Protein AF-A0A7L5ZIZ6-F1 (afdb_monomer_lite)

Sequence (130 aa):
MVHSLPLDPPPRLGERLSLRVLDEAGRATDLVGFVVALDPLTLETRDGSVRPAARVSAARRVGVALGRDPQRTPRDLLDDLADRAGLTGGLVRVDRLSDLLAGLVAPPSVPSERGTWTDGTVRARVEGNG

Foldseek 3Di:
DDPPAPDVPQDDAQFWKWFWAADPVRDTDIFTAGFHDVVQTWGQGPVRDIGGRPHTPHMDGDPDPQDDQQVPDPPVVVVVVCVVVVVDDDDPDDHRPCVVCVPPDDDPDQDQPFDWDDDPPDIDTGHHVD

Radius of gyration: 18.33 Å; chains: 1; bounding box: 42×36×41 Å

Structure (mmCIF, N/CA/C/O backbone):
data_AF-A0A7L5ZIZ6-F1
#
_entry.id   AF-A0A7L5ZIZ6-F1
#
loop_
_atom_site.group_PDB
_atom_site.id
_atom_site.type_symbol
_atom_site.label_atom_id
_atom_site.label_alt_id
_atom_site.label_comp_id
_atom_site.label_asym_id
_atom_site.label_entity_id
_atom_site.label_seq_id
_atom_site.pdbx_PDB_ins_code
_atom_site.Cartn_x
_atom_site.Cartn_y
_atom_site.Cartn_z
_atom_site.occupancy
_atom_site.B_iso_or_equiv
_atom_site.auth_seq_id
_atom_site.auth_comp_id
_atom_site.auth_asym_id
_atom_site.auth_atom_id
_atom_site.pdbx_PDB_model_num
ATOM 1 N N . MET A 1 1 ? 16.198 -12.130 -20.661 1.00 35.00 1 MET A N 1
ATOM 2 C CA . MET A 1 1 ? 17.190 -12.472 -19.619 1.00 35.00 1 MET A CA 1
ATOM 3 C C . MET A 1 1 ? 16.610 -11.996 -18.299 1.00 35.00 1 MET A C 1
ATOM 5 O O . MET A 1 1 ? 16.392 -10.800 -18.155 1.00 35.00 1 MET A O 1
ATOM 9 N N . VAL A 1 2 ? 16.217 -12.912 -17.414 1.00 39.34 2 VAL A N 1
ATOM 10 C CA . VAL A 1 2 ? 15.565 -12.558 -16.144 1.00 39.34 2 VAL A CA 1
ATOM 11 C C . VAL A 1 2 ? 16.661 -12.081 -15.197 1.00 39.34 2 VAL A C 1
ATOM 13 O O . VAL A 1 2 ? 17.524 -12.867 -14.816 1.00 39.34 2 VAL A O 1
ATOM 16 N N . HIS A 1 3 ? 16.689 -10.791 -14.868 1.00 51.22 3 HIS A N 1
ATOM 17 C CA . HIS A 1 3 ? 17.540 -10.320 -13.781 1.00 51.22 3 HIS A CA 1
ATOM 18 C C . HIS A 1 3 ? 16.945 -10.874 -12.486 1.00 51.22 3 HIS A C 1
ATOM 20 O O . HIS A 1 3 ? 15.886 -10.424 -12.052 1.00 51.22 3 HIS A O 1
ATOM 26 N N . SER A 1 4 ? 17.579 -11.899 -11.914 1.00 61.75 4 SER A N 1
ATOM 27 C CA . SER A 1 4 ? 17.190 -12.439 -10.615 1.00 61.75 4 SER A CA 1
ATOM 28 C C . SER A 1 4 ? 17.249 -11.315 -9.585 1.00 61.75 4 SER A C 1
ATOM 30 O O . SER A 1 4 ? 18.306 -10.712 -9.380 1.00 61.75 4 SER A O 1
ATOM 32 N N . LEU A 1 5 ? 16.111 -11.010 -8.966 1.00 73.31 5 LEU A N 1
ATOM 33 C CA . LEU A 1 5 ? 16.036 -10.008 -7.915 1.00 73.31 5 LEU A CA 1
ATOM 34 C C . LEU A 1 5 ? 16.920 -10.452 -6.735 1.00 73.31 5 LEU A C 1
ATOM 36 O O . LEU A 1 5 ? 16.826 -11.616 -6.345 1.00 73.31 5 LEU A O 1
ATOM 40 N N . PRO A 1 6 ? 17.737 -9.573 -6.127 1.00 79.75 6 PRO A N 1
ATOM 41 C CA . PRO A 1 6 ? 18.599 -9.943 -5.003 1.00 79.75 6 PRO A CA 1
ATOM 42 C C . PRO A 1 6 ? 17.808 -10.042 -3.682 1.00 79.75 6 PRO A C 1
ATOM 44 O O . PRO A 1 6 ? 18.153 -9.405 -2.691 1.00 79.75 6 PRO A O 1
ATOM 47 N N . LEU A 1 7 ? 16.708 -10.800 -3.672 1.00 81.69 7 LEU A N 1
ATOM 48 C CA . LEU A 1 7 ? 15.922 -11.127 -2.483 1.00 81.69 7 LEU A CA 1
ATOM 49 C C . LEU A 1 7 ? 15.802 -12.647 -2.363 1.00 81.69 7 LEU A C 1
ATOM 51 O O . LEU A 1 7 ? 15.307 -13.301 -3.277 1.00 81.69 7 LEU A O 1
ATOM 55 N N . ASP A 1 8 ? 16.195 -13.172 -1.206 1.00 84.06 8 ASP A N 1
ATOM 56 C CA . ASP A 1 8 ? 15.945 -14.552 -0.794 1.00 84.06 8 ASP A CA 1
ATOM 57 C C . ASP A 1 8 ? 15.166 -14.527 0.539 1.00 84.06 8 ASP A C 1
ATOM 59 O O . ASP A 1 8 ? 15.631 -13.891 1.493 1.00 84.06 8 ASP A O 1
ATOM 63 N N . PRO A 1 9 ? 13.935 -15.075 0.613 1.00 85.38 9 PRO A N 1
ATOM 64 C CA . PRO A 1 9 ? 13.170 -15.695 -0.481 1.00 85.38 9 PRO A CA 1
ATOM 65 C C . PRO A 1 9 ? 12.770 -14.687 -1.580 1.00 85.38 9 PRO A C 1
ATOM 67 O O . PRO A 1 9 ? 12.882 -13.478 -1.345 1.00 85.38 9 PRO A O 1
ATOM 70 N N . PRO A 1 10 ? 12.261 -15.128 -2.749 1.00 86.12 10 PRO A N 1
ATOM 71 C CA . PRO A 1 10 ? 11.680 -14.240 -3.761 1.00 86.12 10 PRO A CA 1
ATOM 72 C C . PRO A 1 10 ? 10.529 -13.378 -3.203 1.00 86.12 10 PRO A C 1
ATOM 74 O O . PRO A 1 10 ? 9.887 -13.774 -2.224 1.00 86.12 10 PRO A O 1
ATOM 77 N N . PRO A 1 11 ? 10.252 -12.199 -3.788 1.00 87.62 11 PRO A N 1
ATOM 78 C CA . PRO A 1 11 ? 9.151 -11.341 -3.351 1.00 87.62 11 PRO A CA 1
ATOM 79 C C . PRO A 1 11 ? 7.781 -11.967 -3.640 1.00 87.62 11 PRO A C 1
ATOM 81 O O . PRO A 1 11 ? 7.625 -12.757 -4.571 1.00 87.62 11 PRO A O 1
ATOM 84 N N . ARG A 1 12 ? 6.770 -11.566 -2.866 1.00 85.06 12 ARG A N 1
ATOM 85 C CA . ARG A 1 12 ? 5.363 -11.962 -3.041 1.00 85.06 12 ARG A CA 1
ATOM 86 C C . ARG A 1 12 ? 4.500 -10.753 -3.396 1.00 85.06 12 ARG A C 1
ATOM 88 O O . ARG A 1 12 ? 4.853 -9.621 -3.068 1.00 85.06 12 ARG A O 1
ATOM 95 N N . LEU A 1 13 ? 3.354 -11.000 -4.034 1.00 82.44 13 LEU A N 1
ATOM 96 C CA . LEU A 1 13 ? 2.329 -9.970 -4.240 1.00 82.44 13 LEU A CA 1
ATOM 97 C C . LEU A 1 13 ? 1.944 -9.331 -2.897 1.00 82.44 13 LEU A C 1
ATOM 99 O O . LEU A 1 13 ? 1.832 -10.018 -1.882 1.00 82.44 13 LEU A O 1
ATOM 103 N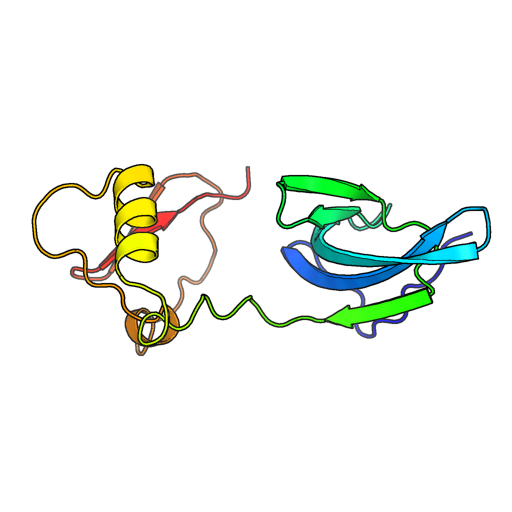 N . GLY A 1 14 ? 1.782 -8.010 -2.895 1.00 78.94 14 GLY A N 1
ATOM 104 C CA . GLY A 1 14 ? 1.488 -7.217 -1.704 1.00 78.94 14 GLY A CA 1
ATOM 105 C C . GLY A 1 14 ? 2.687 -6.943 -0.788 1.00 78.94 14 GLY A C 1
ATOM 106 O O . GLY A 1 14 ? 2.551 -6.155 0.148 1.00 78.94 14 GLY A O 1
ATOM 107 N N . GLU A 1 15 ? 3.875 -7.522 -1.026 1.00 83.19 15 GLU A N 1
ATOM 108 C CA . GLU A 1 15 ? 5.068 -7.152 -0.252 1.00 83.19 15 GLU A CA 1
ATOM 109 C C . GLU A 1 15 ? 5.476 -5.706 -0.538 1.00 83.19 15 GLU A C 1
ATOM 111 O O . GLU A 1 15 ? 5.434 -5.235 -1.674 1.00 83.19 15 GLU A O 1
ATOM 116 N N . ARG A 1 16 ? 5.929 -4.997 0.499 1.00 88.69 16 ARG A N 1
ATOM 117 C CA . ARG A 1 16 ? 6.481 -3.653 0.349 1.00 88.69 16 ARG A CA 1
ATOM 118 C C . ARG A 1 16 ? 7.991 -3.722 0.173 1.00 88.69 16 ARG A C 1
ATOM 120 O O . ARG A 1 16 ? 8.714 -4.196 1.051 1.00 88.69 16 ARG A O 1
ATOM 127 N N . LEU A 1 17 ? 8.478 -3.199 -0.943 1.00 90.31 17 LEU A N 1
ATOM 128 C CA . LEU A 1 17 ? 9.893 -3.225 -1.295 1.00 90.31 17 LEU A CA 1
ATOM 129 C C . LEU A 1 17 ? 10.443 -1.813 -1.474 1.00 90.31 17 LEU A C 1
ATOM 131 O O . LEU A 1 17 ? 9.730 -0.879 -1.840 1.00 90.31 17 LEU A O 1
ATOM 135 N N . SER A 1 18 ? 11.741 -1.679 -1.226 1.00 92.56 18 SER A N 1
ATOM 136 C CA . SER A 1 18 ? 12.554 -0.567 -1.700 1.00 92.56 18 SER A CA 1
ATOM 137 C C . SER A 1 18 ? 13.577 -1.145 -2.664 1.00 92.56 18 SER A C 1
ATOM 139 O O . SER A 1 18 ? 14.341 -2.043 -2.307 1.00 92.56 18 SER A O 1
ATOM 141 N N . LEU A 1 19 ? 13.534 -0.665 -3.899 1.00 92.75 19 LEU A N 1
ATOM 142 C CA . LEU A 1 19 ? 14.351 -1.124 -5.008 1.00 92.75 19 LEU A CA 1
ATOM 143 C C . LEU A 1 19 ? 15.223 0.024 -5.488 1.00 92.75 19 LEU A C 1
ATOM 145 O O . LEU A 1 19 ? 14.740 1.145 -5.626 1.00 92.75 19 LEU A O 1
ATOM 149 N N . ARG A 1 20 ? 16.475 -0.275 -5.811 1.00 92.56 20 ARG A N 1
ATOM 150 C CA . ARG A 1 20 ? 17.301 0.594 -6.639 1.00 92.56 20 ARG A CA 1
ATOM 151 C C . ARG A 1 20 ? 17.229 0.086 -8.069 1.00 92.56 20 ARG A C 1
ATOM 153 O O . ARG A 1 20 ? 17.660 -1.033 -8.342 1.00 92.56 20 ARG A O 1
ATOM 160 N N . VAL A 1 21 ? 16.668 0.893 -8.960 1.00 90.88 21 VAL A N 1
ATOM 161 C CA . VAL A 1 21 ? 16.542 0.597 -10.392 1.00 90.88 21 VAL A CA 1
ATOM 162 C C . VAL A 1 21 ? 17.521 1.443 -11.188 1.00 90.88 21 VAL A C 1
ATOM 164 O O . VAL A 1 21 ? 17.818 2.575 -10.806 1.00 90.88 21 VAL A O 1
ATOM 167 N N . LEU A 1 22 ? 18.038 0.887 -12.278 1.00 89.00 22 LEU A N 1
ATOM 168 C CA . LEU A 1 22 ? 18.917 1.590 -13.207 1.00 89.00 22 LEU A CA 1
ATOM 169 C 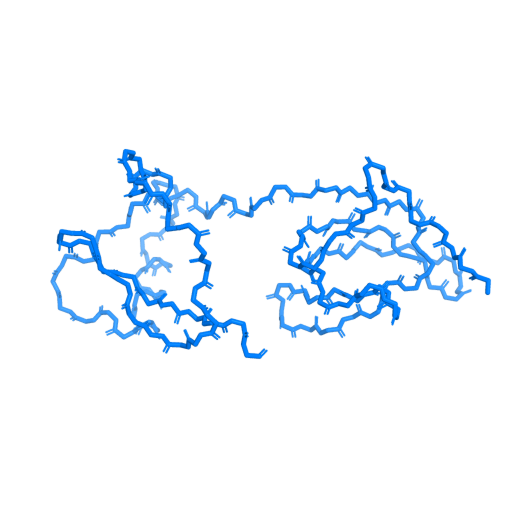C . LEU A 1 22 ? 18.160 1.891 -14.502 1.00 89.00 22 LEU A C 1
ATOM 171 O O . LEU A 1 22 ? 17.534 0.996 -15.070 1.00 89.00 22 LEU A O 1
ATOM 175 N N . ASP A 1 23 ? 18.244 3.129 -14.988 1.00 85.12 23 ASP A N 1
ATOM 176 C CA . ASP A 1 23 ? 17.738 3.473 -16.318 1.00 85.12 23 ASP A CA 1
ATOM 177 C C . ASP A 1 23 ? 18.651 2.937 -17.442 1.00 85.12 23 ASP A C 1
ATOM 179 O O . ASP A 1 23 ? 19.659 2.260 -17.205 1.00 85.12 23 ASP A O 1
ATOM 183 N N . GLU A 1 24 ? 18.293 3.206 -18.700 1.00 84.62 24 GLU A N 1
ATOM 184 C CA . GLU A 1 24 ? 19.088 2.766 -19.855 1.00 84.62 24 GLU A CA 1
ATOM 185 C C . GLU A 1 24 ? 20.502 3.357 -19.878 1.00 84.62 24 GLU A C 1
ATOM 187 O O . GLU A 1 24 ? 21.432 2.679 -20.311 1.00 84.62 24 GLU A O 1
ATOM 192 N N . ALA A 1 25 ? 20.669 4.572 -19.350 1.00 88.12 25 ALA A N 1
ATOM 193 C CA . ALA A 1 25 ? 21.949 5.259 -19.218 1.00 88.12 25 ALA A CA 1
ATOM 194 C C . ALA A 1 25 ? 22.735 4.834 -17.958 1.00 88.12 25 ALA A C 1
ATOM 196 O O . ALA A 1 25 ? 23.812 5.369 -17.697 1.00 88.12 25 ALA A O 1
ATOM 197 N N . GLY A 1 26 ? 22.214 3.890 -17.165 1.00 84.00 26 GLY A N 1
ATOM 198 C CA . GLY A 1 26 ? 22.839 3.409 -15.934 1.00 84.00 26 GLY A CA 1
ATOM 199 C C . GLY A 1 26 ? 22.654 4.329 -14.723 1.00 84.00 26 GLY A C 1
ATOM 200 O O . GLY A 1 26 ? 23.302 4.119 -13.697 1.00 84.00 26 GLY A O 1
ATOM 201 N N . ARG A 1 27 ? 21.779 5.339 -14.794 1.00 88.19 27 ARG A N 1
ATOM 202 C CA . ARG A 1 27 ? 21.471 6.213 -13.654 1.00 88.19 27 ARG A CA 1
ATOM 203 C C . ARG A 1 27 ? 20.556 5.492 -12.674 1.00 88.19 27 ARG A C 1
ATOM 205 O O . ARG A 1 27 ? 19.540 4.917 -13.060 1.00 88.19 27 ARG A O 1
ATOM 212 N N . ALA A 1 28 ? 20.912 5.556 -11.395 1.00 90.06 28 ALA A N 1
ATOM 213 C CA . ALA A 1 28 ? 20.157 4.915 -10.329 1.00 90.06 28 ALA A CA 1
ATOM 214 C C . ALA A 1 28 ? 18.998 5.785 -9.834 1.00 90.06 28 ALA A C 1
ATOM 216 O O . ALA A 1 28 ? 19.161 6.983 -9.612 1.00 90.06 28 ALA A O 1
ATOM 217 N N . THR A 1 29 ? 17.843 5.165 -9.605 1.00 90.25 29 THR A N 1
ATOM 218 C CA . THR A 1 29 ? 16.686 5.760 -8.924 1.00 90.25 29 THR A CA 1
ATOM 219 C C . THR A 1 29 ? 16.153 4.784 -7.883 1.00 90.25 29 THR A C 1
ATOM 221 O O . THR A 1 29 ? 16.114 3.577 -8.122 1.00 90.25 29 THR A O 1
ATOM 224 N N . ASP A 1 30 ? 15.735 5.298 -6.729 1.00 90.19 30 ASP A N 1
ATOM 225 C CA . ASP A 1 30 ? 15.105 4.484 -5.694 1.00 90.19 30 ASP A CA 1
ATOM 226 C C . ASP A 1 30 ? 13.578 4.496 -5.861 1.00 90.19 30 ASP A C 1
ATOM 228 O O . ASP A 1 30 ? 12.945 5.550 -5.906 1.00 90.19 30 ASP A O 1
ATOM 232 N N . LEU A 1 31 ? 12.982 3.306 -5.933 1.00 89.88 31 LEU A N 1
ATOM 233 C CA . LEU A 1 31 ? 11.541 3.079 -5.957 1.00 89.88 31 LEU A CA 1
ATOM 234 C C . LEU A 1 31 ? 11.113 2.414 -4.652 1.00 89.88 31 LEU A C 1
ATOM 236 O O . LEU A 1 31 ? 11.716 1.435 -4.220 1.00 89.88 31 LEU A O 1
ATOM 240 N N . VAL A 1 32 ? 10.054 2.925 -4.025 1.00 91.00 32 VAL A N 1
ATOM 241 C CA . VAL A 1 32 ? 9.461 2.321 -2.825 1.00 91.00 32 VAL A CA 1
ATOM 242 C C . VAL A 1 32 ? 7.966 2.169 -3.037 1.00 91.00 32 VAL A C 1
ATOM 244 O O . VAL A 1 32 ? 7.271 3.157 -3.277 1.00 91.00 32 VAL A O 1
ATOM 247 N N . GLY A 1 33 ? 7.474 0.942 -2.921 1.00 90.06 33 GLY A N 1
ATOM 248 C CA . GLY A 1 33 ? 6.095 0.616 -3.260 1.00 90.06 33 GLY A CA 1
ATOM 249 C C . GLY A 1 33 ? 5.704 -0.804 -2.881 1.00 90.06 33 GLY A C 1
ATOM 250 O O . GLY A 1 33 ? 6.495 -1.532 -2.275 1.00 90.06 33 GLY A O 1
ATOM 251 N N . PHE A 1 34 ? 4.477 -1.172 -3.228 1.00 89.25 34 PHE A N 1
ATOM 252 C CA . PHE A 1 34 ? 3.932 -2.513 -3.033 1.00 89.25 34 PHE A CA 1
ATOM 253 C C . PHE A 1 34 ? 4.015 -3.315 -4.326 1.00 89.25 34 PHE A C 1
ATOM 255 O O . PHE A 1 34 ? 3.763 -2.779 -5.400 1.00 89.25 34 PHE A O 1
ATOM 262 N N . VAL A 1 35 ? 4.376 -4.591 -4.229 1.00 89.19 35 VAL A N 1
ATOM 263 C CA . VAL A 1 35 ? 4.454 -5.498 -5.377 1.00 89.19 35 VAL A CA 1
ATOM 264 C C . VAL A 1 35 ? 3.046 -5.798 -5.890 1.00 89.19 35 VAL A C 1
ATOM 266 O O . VAL A 1 35 ? 2.261 -6.435 -5.190 1.00 89.19 35 VAL A O 1
ATOM 269 N N . VAL A 1 36 ? 2.751 -5.383 -7.121 1.00 87.06 36 VAL A N 1
ATOM 270 C CA . VAL A 1 36 ? 1.454 -5.610 -7.789 1.00 87.06 36 VAL A CA 1
ATOM 271 C C . VAL A 1 36 ? 1.534 -6.623 -8.934 1.00 87.06 36 VAL A C 1
ATOM 273 O O . VAL A 1 36 ? 0.522 -7.191 -9.323 1.00 87.06 36 VAL A O 1
ATOM 276 N N . ALA A 1 37 ? 2.737 -6.910 -9.439 1.00 86.44 37 ALA A N 1
ATOM 277 C CA . ALA A 1 37 ? 3.005 -8.013 -10.363 1.00 86.44 37 ALA A CA 1
ATOM 278 C C . ALA A 1 37 ? 4.429 -8.546 -10.148 1.00 86.44 37 ALA A C 1
ATOM 280 O O . ALA A 1 37 ? 5.303 -7.794 -9.714 1.00 86.44 37 ALA A O 1
ATOM 281 N N . LEU A 1 38 ? 4.659 -9.833 -10.434 1.00 86.81 38 LEU A N 1
ATOM 282 C CA . LEU A 1 38 ? 5.959 -10.503 -10.252 1.00 86.81 38 LEU A CA 1
ATOM 283 C C . LEU A 1 38 ? 6.715 -10.738 -11.564 1.00 86.81 38 LEU A C 1
ATOM 285 O O . LEU A 1 38 ? 7.944 -10.763 -11.549 1.00 86.81 38 LEU A O 1
ATOM 289 N N . ASP A 1 39 ? 6.000 -10.872 -12.681 1.00 85.75 39 ASP A N 1
ATOM 290 C CA . ASP A 1 39 ? 6.590 -11.063 -14.004 1.00 85.75 39 ASP A CA 1
ATOM 291 C C . ASP A 1 39 ? 5.820 -10.245 -15.063 1.00 85.75 39 ASP A C 1
ATOM 293 O O . ASP A 1 39 ? 4.748 -10.665 -15.502 1.00 85.75 39 ASP A O 1
ATOM 297 N N . PRO A 1 40 ? 6.308 -9.043 -15.431 1.00 87.75 40 PRO A N 1
ATOM 298 C CA . PRO A 1 40 ? 7.479 -8.373 -14.866 1.00 87.75 40 PRO A CA 1
ATOM 299 C C . PRO A 1 40 ? 7.212 -7.825 -13.453 1.00 87.75 40 PRO A C 1
ATOM 301 O O . PRO A 1 40 ? 6.092 -7.425 -13.118 1.00 87.75 40 PRO A O 1
ATOM 304 N N . LEU A 1 41 ? 8.263 -7.743 -12.628 1.00 88.44 41 LEU A N 1
ATOM 305 C CA . LEU A 1 41 ? 8.167 -7.127 -11.304 1.00 88.44 41 LEU A CA 1
ATOM 306 C C . LEU A 1 41 ? 7.690 -5.674 -11.422 1.00 88.44 41 LEU A C 1
ATOM 308 O O . LEU A 1 41 ? 8.346 -4.841 -12.050 1.00 88.44 41 LEU A O 1
ATOM 312 N N . THR A 1 42 ? 6.567 -5.374 -10.778 1.00 91.75 42 THR A N 1
ATOM 313 C CA . THR A 1 42 ? 5.898 -4.073 -10.857 1.00 91.75 42 THR A CA 1
ATOM 314 C C . THR A 1 42 ? 5.518 -3.596 -9.464 1.00 91.75 42 THR A C 1
ATOM 316 O O . THR A 1 42 ? 4.992 -4.376 -8.665 1.00 91.75 42 THR A O 1
ATOM 319 N N . LEU A 1 43 ? 5.801 -2.324 -9.167 1.00 91.50 43 LEU A N 1
ATOM 320 C CA . LEU A 1 43 ? 5.493 -1.692 -7.886 1.00 91.50 43 LEU A CA 1
ATOM 321 C C . LEU A 1 43 ? 4.448 -0.589 -8.062 1.00 91.50 43 LEU A C 1
ATOM 323 O O . LEU A 1 43 ? 4.593 0.256 -8.942 1.00 91.50 43 LEU A O 1
ATOM 327 N N . GLU A 1 44 ? 3.462 -0.538 -7.174 1.00 87.88 44 GLU A N 1
ATOM 328 C CA . GLU A 1 44 ? 2.644 0.656 -6.960 1.00 87.88 44 GLU A CA 1
ATOM 329 C C . GLU A 1 44 ? 3.330 1.556 -5.924 1.00 87.88 44 GLU A C 1
ATOM 331 O O . GLU A 1 44 ? 3.567 1.152 -4.778 1.00 87.88 44 GLU A O 1
ATOM 336 N N . THR A 1 45 ? 3.717 2.763 -6.334 1.00 86.50 45 THR A N 1
ATOM 337 C CA . THR A 1 45 ? 4.398 3.739 -5.480 1.00 86.50 45 THR A CA 1
ATOM 338 C C . THR A 1 45 ? 3.408 4.569 -4.663 1.00 86.50 45 THR A C 1
ATOM 340 O O . THR A 1 45 ? 2.210 4.588 -4.914 1.00 86.50 45 THR A O 1
ATOM 343 N N . ARG A 1 46 ? 3.902 5.281 -3.641 1.00 78.75 46 ARG A N 1
ATOM 344 C CA . ARG A 1 46 ? 3.063 6.061 -2.704 1.00 78.75 46 ARG A CA 1
ATOM 345 C C . ARG A 1 46 ? 2.165 7.113 -3.378 1.00 78.75 46 ARG A C 1
ATOM 347 O O . ARG A 1 46 ? 1.147 7.491 -2.810 1.00 78.75 46 ARG A O 1
ATOM 354 N N . ASP A 1 47 ? 2.582 7.630 -4.525 1.00 79.12 47 ASP A N 1
ATOM 355 C CA . ASP A 1 47 ? 1.830 8.585 -5.347 1.00 79.12 47 ASP A CA 1
ATOM 356 C C . ASP A 1 47 ? 0.724 7.918 -6.193 1.00 79.12 47 ASP A C 1
ATOM 358 O O . ASP A 1 47 ? 0.067 8.606 -6.965 1.00 79.12 47 ASP A O 1
ATOM 362 N N . GLY A 1 48 ? 0.528 6.600 -6.065 1.00 76.06 48 GLY A N 1
ATOM 363 C CA . GLY A 1 48 ? -0.418 5.804 -6.850 1.00 76.06 48 GLY A CA 1
ATOM 364 C C . GLY A 1 48 ? 0.106 5.393 -8.229 1.00 76.06 48 GLY A C 1
ATOM 365 O O . GLY A 1 48 ? -0.621 4.772 -9.000 1.00 76.06 48 GLY A O 1
ATOM 366 N N . SER A 1 49 ? 1.354 5.728 -8.577 1.00 83.00 49 SER A N 1
ATOM 367 C CA . SER A 1 49 ? 1.918 5.347 -9.874 1.00 83.00 49 SER A CA 1
ATOM 368 C C . SER A 1 49 ? 2.299 3.865 -9.902 1.00 83.00 49 SER A C 1
ATOM 370 O O . SER A 1 49 ? 3.019 3.382 -9.030 1.00 83.00 49 SER A O 1
ATOM 372 N N . VAL A 1 50 ? 1.914 3.156 -10.963 1.00 90.06 50 VAL A N 1
ATOM 373 C CA . VAL A 1 50 ? 2.356 1.779 -11.230 1.00 90.06 50 VAL A CA 1
ATOM 374 C C . VAL A 1 50 ? 3.622 1.823 -12.081 1.00 90.06 50 VAL A C 1
ATOM 376 O O . VAL A 1 50 ? 3.614 2.363 -13.188 1.00 90.06 50 VAL A O 1
ATOM 379 N N . ARG A 1 51 ? 4.735 1.291 -11.563 1.00 88.44 51 ARG A N 1
ATOM 380 C CA . ARG A 1 51 ? 6.052 1.378 -12.210 1.00 88.44 51 ARG A CA 1
ATOM 381 C C . ARG A 1 51 ? 6.703 0.002 -12.367 1.00 88.44 51 ARG A C 1
ATOM 383 O O . ARG A 1 51 ? 6.857 -0.708 -11.368 1.00 88.44 51 ARG A O 1
ATOM 390 N N . PRO A 1 52 ? 7.144 -0.370 -13.584 1.00 89.50 52 PRO A N 1
ATOM 391 C CA . PRO A 1 52 ? 7.944 -1.570 -13.771 1.00 89.50 52 PRO A CA 1
ATOM 392 C C . PRO A 1 52 ? 9.321 -1.379 -13.128 1.00 89.50 52 PRO A C 1
ATOM 394 O O . PRO A 1 52 ? 9.964 -0.341 -13.287 1.00 89.50 52 PRO A O 1
ATOM 397 N N . ALA A 1 53 ? 9.795 -2.399 -12.421 1.00 84.94 53 ALA A N 1
ATOM 398 C CA . ALA A 1 53 ? 11.119 -2.421 -11.816 1.00 84.94 53 ALA A CA 1
ATOM 399 C C . ALA A 1 53 ? 12.106 -3.168 -12.722 1.00 84.94 53 ALA A C 1
ATOM 401 O O . ALA A 1 53 ? 12.613 -4.239 -12.386 1.00 84.94 53 ALA A O 1
ATOM 402 N N . ALA A 1 54 ? 12.365 -2.611 -13.906 1.00 76.12 54 ALA A N 1
ATOM 403 C CA . ALA A 1 54 ? 13.397 -3.134 -14.793 1.00 76.12 54 ALA A CA 1
ATOM 404 C C . ALA A 1 54 ? 14.798 -2.826 -14.224 1.00 76.12 54 ALA A C 1
ATOM 406 O O . ALA A 1 54 ? 15.016 -1.766 -13.641 1.00 76.12 54 ALA A O 1
ATOM 407 N N . ARG A 1 55 ? 15.752 -3.755 -14.398 1.00 85.88 55 ARG A N 1
ATOM 408 C CA . ARG A 1 55 ? 17.167 -3.602 -13.989 1.00 85.88 55 ARG A CA 1
ATOM 409 C C . ARG A 1 55 ? 17.355 -3.192 -12.521 1.00 85.88 55 ARG A C 1
ATOM 411 O O . ARG A 1 55 ? 17.973 -2.174 -12.204 1.00 85.88 55 ARG A O 1
ATOM 418 N N . VAL A 1 56 ? 16.843 -4.018 -11.617 1.00 88.00 56 VAL A N 1
ATOM 419 C CA . VAL A 1 56 ? 17.064 -3.850 -10.177 1.00 88.00 56 VAL A CA 1
ATOM 420 C C . VAL A 1 56 ? 18.518 -4.178 -9.833 1.00 88.00 56 VAL A C 1
ATOM 422 O O . VAL A 1 56 ? 18.965 -5.301 -10.050 1.00 88.00 56 VAL A O 1
ATOM 425 N N . SER A 1 57 ? 19.248 -3.209 -9.280 1.00 89.44 57 SER A N 1
ATOM 426 C CA . SER A 1 57 ? 20.632 -3.384 -8.814 1.00 89.44 57 SER A CA 1
ATOM 427 C C . SER A 1 57 ? 20.730 -3.656 -7.314 1.00 89.44 57 SER A C 1
ATOM 429 O O . SER A 1 57 ? 21.697 -4.261 -6.861 1.00 89.44 57 SER A O 1
ATOM 431 N N . ALA A 1 58 ? 19.722 -3.252 -6.541 1.00 89.56 58 ALA A N 1
ATOM 432 C CA . ALA A 1 58 ? 19.591 -3.600 -5.132 1.00 89.56 58 ALA A CA 1
ATOM 433 C C . ALA A 1 58 ? 18.116 -3.679 -4.737 1.00 89.56 58 ALA A C 1
ATOM 435 O O . ALA A 1 58 ? 17.279 -2.944 -5.264 1.00 89.56 58 ALA A O 1
ATOM 436 N N . ALA A 1 59 ? 17.801 -4.542 -3.777 1.00 91.56 59 ALA A N 1
ATOM 437 C CA . ALA A 1 59 ? 16.458 -4.693 -3.247 1.00 91.56 59 ALA A CA 1
ATOM 438 C C . ALA A 1 59 ? 16.514 -4.889 -1.733 1.00 91.56 59 ALA A C 1
ATOM 440 O O . ALA A 1 59 ? 17.391 -5.577 -1.216 1.00 91.56 59 ALA A O 1
ATOM 441 N N . ARG A 1 60 ? 15.555 -4.302 -1.019 1.00 92.00 60 ARG A N 1
ATOM 442 C CA . ARG A 1 60 ? 15.319 -4.590 0.396 1.00 92.00 60 ARG A CA 1
ATOM 443 C C . ARG A 1 60 ? 13.827 -4.698 0.673 1.00 92.00 60 ARG A C 1
ATOM 445 O O . ARG A 1 60 ? 13.031 -3.908 0.155 1.00 92.00 60 ARG A O 1
ATOM 452 N N . ARG A 1 61 ? 13.459 -5.628 1.553 1.00 89.56 61 ARG A N 1
ATOM 453 C CA . ARG A 1 61 ? 12.123 -5.646 2.153 1.00 89.56 61 ARG A CA 1
ATOM 454 C C . ARG A 1 61 ? 11.989 -4.453 3.079 1.00 89.56 61 ARG A C 1
ATOM 456 O O . ARG A 1 61 ? 12.867 -4.186 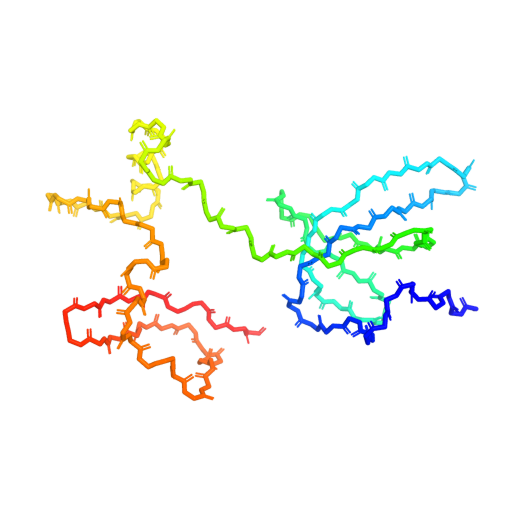3.898 1.00 89.56 61 ARG A O 1
ATOM 463 N N . VAL A 1 62 ? 10.900 -3.718 2.928 1.00 83.94 62 VAL A N 1
ATOM 464 C CA . VAL A 1 62 ? 10.546 -2.645 3.847 1.00 83.94 62 VAL A CA 1
ATOM 465 C C . VAL A 1 62 ? 9.378 -3.167 4.654 1.00 83.94 62 VAL A C 1
ATOM 467 O O . VAL A 1 62 ? 8.407 -3.661 4.088 1.00 83.94 62 VAL A O 1
ATOM 470 N N . GLY A 1 63 ? 9.461 -3.053 5.977 1.00 68.75 63 GLY A N 1
ATOM 471 C CA . GLY A 1 63 ? 8.290 -3.288 6.808 1.00 68.75 63 GLY A CA 1
ATOM 472 C C . GLY A 1 63 ? 7.107 -2.450 6.317 1.00 68.75 63 GLY A C 1
ATOM 473 O O . GLY A 1 63 ? 7.268 -1.436 5.614 1.00 68.75 63 GLY A O 1
ATOM 474 N N . VAL A 1 64 ? 5.901 -2.859 6.709 1.00 58.25 64 VAL A N 1
ATOM 475 C CA . VAL A 1 64 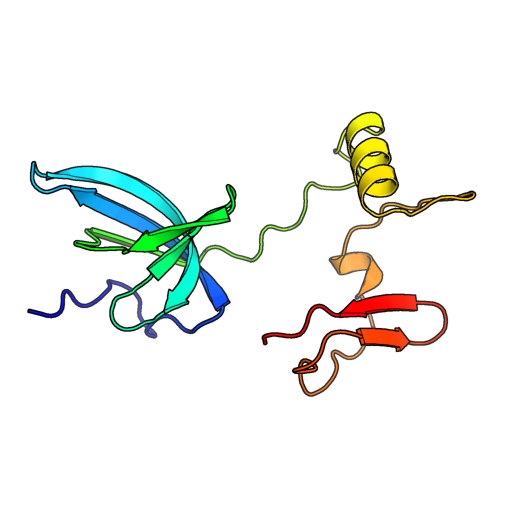? 4.716 -2.009 6.564 1.00 58.25 64 VAL A CA 1
ATOM 476 C C . VAL A 1 64 ? 5.104 -0.618 7.051 1.00 58.25 64 VAL A C 1
ATOM 478 O O . VAL A 1 64 ? 5.857 -0.497 8.023 1.00 58.25 64 VAL A O 1
ATOM 481 N N . ALA A 1 65 ? 4.689 0.434 6.340 1.00 54.94 65 ALA A N 1
ATOM 482 C CA . ALA A 1 65 ? 4.804 1.758 6.924 1.00 54.94 65 ALA A CA 1
ATOM 483 C C . ALA A 1 65 ? 4.017 1.673 8.227 1.00 54.94 65 ALA A C 1
ATOM 485 O O . ALA A 1 65 ? 2.791 1.659 8.194 1.00 54.94 65 ALA A O 1
ATOM 486 N N . LEU A 1 66 ? 4.721 1.541 9.355 1.00 52.62 66 LEU A N 1
ATOM 487 C CA . LEU A 1 66 ? 4.162 1.884 10.642 1.00 52.62 66 LEU A CA 1
ATOM 488 C C . LEU A 1 66 ? 3.657 3.290 10.374 1.00 52.62 66 LEU A C 1
ATOM 490 O O . LEU A 1 66 ? 4.453 4.147 9.967 1.00 52.62 66 LEU A O 1
ATOM 494 N N . GLY A 1 67 ? 2.333 3.458 10.375 1.00 55.25 67 GLY A N 1
ATOM 495 C CA . GLY A 1 67 ? 1.715 4.739 10.073 1.00 55.25 67 GLY A CA 1
ATOM 496 C C . GLY A 1 67 ? 2.441 5.835 10.844 1.00 55.25 67 GLY A C 1
ATOM 497 O O . GLY A 1 67 ? 3.147 5.559 11.821 1.00 55.25 67 GLY A O 1
ATOM 498 N N . ARG A 1 68 ? 2.312 7.086 10.397 1.00 55.50 68 ARG A N 1
ATOM 499 C CA . ARG A 1 68 ? 2.883 8.188 11.175 1.00 55.50 68 ARG A CA 1
ATOM 500 C C . ARG A 1 68 ? 2.463 7.999 12.625 1.00 55.50 68 ARG A C 1
ATOM 502 O O . ARG A 1 68 ? 1.289 7.730 12.859 1.00 55.50 68 ARG A O 1
ATOM 509 N N . ASP A 1 69 ? 3.427 8.058 13.543 1.00 59.38 69 ASP A N 1
ATOM 510 C CA . ASP A 1 69 ? 3.137 7.909 14.961 1.00 59.38 69 ASP A CA 1
ATOM 511 C C . ASP A 1 69 ? 2.019 8.897 15.306 1.00 59.38 69 ASP A C 1
ATOM 513 O O . ASP A 1 69 ? 2.255 10.106 15.225 1.00 59.38 69 ASP A O 1
ATOM 517 N N . PRO A 1 70 ? 0.805 8.427 15.621 1.00 58.06 70 PRO A N 1
ATOM 518 C CA . PRO A 1 70 ? -0.333 9.292 15.877 1.00 58.06 70 PRO A CA 1
ATOM 519 C C . PRO A 1 70 ? -0.037 10.313 16.965 1.00 58.06 70 PRO A C 1
ATOM 521 O O . PRO A 1 70 ? -0.459 11.457 16.861 1.00 58.06 70 PRO A O 1
ATOM 524 N N . GLN A 1 71 ? 0.782 9.931 17.951 1.00 63.56 71 GLN A N 1
ATOM 525 C CA . GLN A 1 71 ? 1.182 10.797 19.058 1.00 63.56 71 GLN A CA 1
ATOM 526 C C . GLN A 1 71 ? 2.165 11.902 18.646 1.00 63.56 71 GLN A C 1
ATOM 528 O O . GLN A 1 71 ? 2.329 12.880 19.367 1.00 63.56 71 GLN A O 1
ATOM 533 N N . ARG A 1 72 ? 2.832 11.758 17.496 1.00 61.66 72 ARG A N 1
ATOM 534 C CA . ARG A 1 72 ? 3.784 12.740 16.947 1.00 61.66 72 ARG A CA 1
ATOM 535 C C . ARG A 1 72 ? 3.297 13.389 15.655 1.00 61.66 72 ARG A C 1
ATOM 537 O O . ARG A 1 72 ? 4.017 14.204 15.079 1.00 61.66 72 ARG A O 1
ATOM 544 N N . THR A 1 73 ? 2.122 13.006 15.166 1.00 65.56 73 THR A N 1
ATOM 545 C CA . THR A 1 73 ? 1.544 13.570 13.948 1.00 65.56 73 THR A CA 1
ATOM 546 C C . THR A 1 73 ? 0.796 14.850 14.313 1.00 65.56 73 THR A C 1
ATOM 548 O O . THR A 1 73 ? -0.001 14.814 15.251 1.00 65.56 73 THR A O 1
ATOM 551 N N . PRO A 1 74 ? 1.038 15.971 13.608 1.00 74.88 74 PRO A N 1
ATOM 552 C CA . PRO A 1 74 ? 0.272 17.197 13.807 1.00 74.88 74 PRO A CA 1
ATOM 553 C C . PRO A 1 74 ? -1.238 16.938 13.737 1.00 74.88 74 PRO A C 1
ATOM 555 O O . PRO A 1 74 ? -1.702 16.153 12.906 1.00 74.88 74 PRO A O 1
ATOM 558 N N . ARG A 1 75 ? -1.986 17.544 14.663 1.00 71.62 75 ARG A N 1
ATOM 559 C CA . ARG A 1 75 ? -3.409 17.246 14.867 1.00 71.62 75 ARG A CA 1
ATOM 560 C C . ARG A 1 75 ? -4.268 17.661 13.673 1.00 71.62 75 ARG A C 1
ATOM 562 O O . ARG A 1 75 ? -5.129 16.897 13.265 1.00 71.62 75 ARG A O 1
ATOM 569 N N . ASP A 1 76 ? -3.953 18.803 13.083 1.00 73.31 76 ASP A N 1
ATOM 570 C CA . ASP A 1 76 ? -4.538 19.322 11.845 1.00 73.31 76 ASP A CA 1
ATOM 571 C C . ASP A 1 76 ? -4.450 18.315 10.690 1.00 73.31 76 ASP A C 1
ATOM 573 O O . ASP A 1 76 ? -5.445 18.016 10.039 1.00 73.31 76 ASP A O 1
ATOM 577 N N . LEU A 1 77 ? -3.286 17.692 10.492 1.00 69.38 77 LEU A N 1
ATOM 578 C CA . LEU A 1 77 ? -3.110 16.679 9.452 1.00 69.38 77 LEU A CA 1
ATOM 579 C C . LEU A 1 77 ? -3.955 15.420 9.708 1.00 69.38 77 LEU A C 1
ATOM 581 O O . LEU A 1 77 ? -4.361 14.742 8.762 1.00 69.38 77 LEU A O 1
ATOM 585 N N . LEU A 1 78 ? -4.165 15.062 10.976 1.00 70.56 78 LEU A N 1
ATOM 586 C CA . LEU A 1 78 ? -5.017 13.937 11.358 1.00 70.56 78 LEU A CA 1
ATOM 587 C C . LEU A 1 78 ? -6.499 14.257 11.140 1.00 70.56 78 LEU A C 1
ATOM 589 O O . LEU A 1 78 ? -7.226 13.400 10.638 1.00 70.56 78 LEU A O 1
ATOM 593 N N . ASP A 1 79 ? -6.914 15.478 11.464 1.00 72.69 79 ASP A N 1
ATOM 594 C CA . ASP A 1 79 ? -8.279 15.955 11.258 1.00 72.69 79 ASP A CA 1
ATOM 595 C C . ASP A 1 79 ? -8.598 16.029 9.742 1.00 72.69 79 ASP A C 1
ATOM 597 O O . ASP A 1 79 ? -9.585 15.444 9.300 1.00 72.69 79 ASP A O 1
ATOM 601 N N . ASP A 1 80 ? -7.687 16.547 8.905 1.00 68.81 80 ASP A N 1
ATOM 602 C CA . ASP A 1 80 ? -7.814 16.557 7.431 1.00 68.81 80 ASP A CA 1
ATOM 603 C C . ASP A 1 80 ? -7.960 15.152 6.813 1.00 68.81 80 ASP A C 1
ATOM 605 O O . ASP A 1 80 ? -8.557 14.946 5.747 1.00 68.81 80 ASP A O 1
ATOM 609 N N . LEU A 1 81 ? -7.313 14.154 7.418 1.00 69.00 81 LEU A N 1
ATOM 610 C CA . LEU A 1 81 ? -7.430 12.761 6.990 1.00 69.00 81 LEU A CA 1
ATOM 611 C C . LEU A 1 81 ? -8.780 12.172 7.401 1.00 69.00 81 LEU A C 1
ATOM 613 O O . LEU A 1 81 ? -9.378 11.445 6.606 1.00 69.00 81 LEU A O 1
ATOM 617 N N . ALA A 1 82 ? -9.258 12.493 8.602 1.00 69.94 82 ALA A N 1
ATOM 618 C CA . ALA A 1 82 ? -10.558 12.057 9.094 1.00 69.94 82 ALA A CA 1
ATOM 619 C C . ALA A 1 82 ? -11.706 12.646 8.259 1.00 69.94 82 ALA A C 1
ATOM 621 O O . ALA A 1 82 ? -12.602 11.906 7.845 1.00 69.94 82 ALA A O 1
ATOM 622 N N . ASP A 1 83 ? -11.616 13.930 7.912 1.00 68.06 83 ASP A N 1
ATOM 623 C CA . ASP A 1 83 ? -12.594 14.622 7.072 1.00 68.06 83 ASP A CA 1
ATOM 624 C C . ASP A 1 83 ? -12.671 14.011 5.670 1.00 68.06 83 ASP A C 1
ATOM 626 O O . ASP A 1 83 ? -13.756 13.680 5.186 1.00 68.06 83 ASP A O 1
ATOM 630 N N . ARG A 1 84 ? -11.521 13.755 5.030 1.00 65.31 84 ARG A N 1
ATOM 631 C CA . ARG A 1 84 ? -11.482 13.064 3.726 1.00 65.31 84 ARG A CA 1
ATOM 632 C C . ARG A 1 84 ? -12.035 11.645 3.780 1.00 65.31 84 ARG A C 1
ATOM 634 O O . ARG A 1 84 ? -12.559 11.161 2.780 1.00 65.31 84 ARG A O 1
ATOM 641 N N . ALA A 1 85 ? -11.915 10.980 4.924 1.00 61.25 85 ALA A N 1
ATOM 642 C CA . ALA A 1 85 ? -12.487 9.660 5.150 1.00 61.25 85 ALA A CA 1
ATOM 643 C C . ALA A 1 85 ? -13.992 9.701 5.492 1.00 61.25 85 ALA A C 1
ATOM 645 O O . ALA A 1 85 ? -14.595 8.646 5.687 1.00 61.25 85 ALA A O 1
ATOM 646 N N . GLY A 1 86 ? -14.608 10.889 5.560 1.00 61.09 86 GLY A N 1
ATOM 647 C CA . GLY A 1 86 ? -16.023 11.065 5.895 1.00 61.09 86 GLY A CA 1
ATOM 648 C C . GLY A 1 86 ? -16.348 10.770 7.361 1.00 61.09 86 GLY A C 1
ATOM 649 O O . GLY A 1 86 ? -17.510 10.536 7.697 1.00 61.09 86 GLY A O 1
ATOM 650 N N . LEU A 1 87 ? -15.340 10.762 8.240 1.00 67.75 87 LEU A N 1
ATOM 651 C CA . LEU A 1 87 ? -15.495 10.494 9.668 1.00 67.75 87 LEU A CA 1
ATOM 652 C C . LEU A 1 87 ? -15.984 11.767 10.371 1.00 67.75 87 LEU A C 1
ATOM 654 O O . LEU A 1 87 ? -15.214 12.486 10.998 1.00 67.75 87 LEU A O 1
ATOM 658 N N . THR A 1 88 ? -17.278 12.062 10.244 1.00 59.34 88 THR A N 1
ATOM 659 C CA . THR A 1 88 ? -17.916 13.220 10.888 1.00 59.34 88 THR A CA 1
ATOM 660 C C . THR A 1 88 ? -18.680 12.809 12.146 1.00 59.34 88 THR A C 1
ATOM 662 O O . THR A 1 88 ? -19.423 11.830 12.149 1.00 59.34 88 THR A O 1
ATOM 665 N N . GLY A 1 89 ? -18.511 13.592 13.219 1.00 54.62 89 GLY A N 1
ATOM 666 C CA . GLY A 1 89 ? -19.247 13.443 14.478 1.00 54.62 89 GLY A CA 1
ATOM 667 C C . GLY A 1 89 ? -18.400 12.919 15.638 1.00 54.62 89 GLY A C 1
ATOM 668 O O . GLY A 1 89 ? -18.284 11.718 15.825 1.00 54.62 89 GLY A O 1
ATOM 669 N N . GLY A 1 90 ? -17.866 13.852 16.436 1.00 58.91 90 GLY A N 1
ATOM 670 C CA . GLY A 1 90 ? -17.526 13.689 17.856 1.00 58.91 90 GLY A CA 1
ATOM 671 C C . GLY A 1 90 ? -16.642 12.500 18.257 1.00 58.91 90 GLY A C 1
ATOM 672 O O . GLY A 1 90 ? -17.127 11.389 18.416 1.00 58.91 90 GLY A O 1
ATOM 673 N N . LEU A 1 91 ? -15.379 12.806 18.585 1.00 53.91 91 LEU A N 1
ATOM 674 C CA . LEU A 1 91 ? -14.324 11.905 19.088 1.00 53.91 91 LEU A CA 1
ATOM 675 C C . LEU A 1 91 ? -13.711 10.978 18.030 1.00 53.91 91 LEU A C 1
ATOM 677 O O . LEU A 1 91 ? -13.661 9.760 18.184 1.00 53.91 91 LEU A O 1
ATOM 681 N N . VAL A 1 92 ? -13.111 11.579 16.999 1.00 52.88 92 VAL A N 1
ATOM 682 C CA . VAL A 1 92 ? -12.056 10.897 16.241 1.00 52.88 92 VAL A CA 1
ATOM 683 C C . VAL A 1 92 ? -10.865 10.705 17.180 1.00 52.88 92 VAL A C 1
ATOM 685 O O . VAL A 1 92 ? -10.158 11.655 17.540 1.00 52.88 92 VAL A O 1
ATOM 688 N N . ARG A 1 93 ? -10.679 9.464 17.626 1.00 56.22 93 ARG A N 1
ATOM 689 C CA . ARG A 1 93 ? -9.494 9.035 18.358 1.00 56.22 93 ARG A CA 1
ATOM 690 C C . ARG A 1 93 ? -8.512 8.452 17.352 1.00 56.22 93 ARG A C 1
ATOM 692 O O . ARG A 1 93 ? -8.853 7.548 16.595 1.00 56.22 93 ARG A O 1
ATOM 699 N N . VAL A 1 94 ? -7.306 9.006 17.323 1.00 56.72 94 VAL A N 1
ATOM 700 C CA . VAL A 1 94 ? -6.230 8.493 16.479 1.00 56.72 94 VAL A CA 1
ATOM 701 C C . VAL A 1 94 ? -5.321 7.655 17.360 1.00 56.72 94 VAL A C 1
ATOM 703 O O . VAL A 1 94 ? -4.502 8.184 18.107 1.00 56.72 94 VAL A O 1
ATOM 706 N N . ASP A 1 95 ? -5.501 6.343 17.292 1.00 59.19 95 ASP A N 1
ATOM 707 C CA . ASP A 1 95 ? -4.642 5.368 17.957 1.00 59.19 95 ASP A CA 1
ATOM 708 C C . ASP A 1 95 ? -3.681 4.738 16.941 1.00 59.19 95 ASP A C 1
ATOM 710 O O . ASP A 1 95 ? -3.926 4.743 15.727 1.00 59.19 95 ASP A O 1
ATOM 714 N N . ARG A 1 96 ? -2.555 4.188 17.415 1.00 60.41 96 ARG A N 1
ATOM 715 C CA . ARG A 1 96 ? -1.702 3.376 16.540 1.00 60.41 96 ARG A CA 1
ATOM 716 C C . ARG A 1 96 ? -2.488 2.137 16.138 1.00 60.41 96 ARG A C 1
ATOM 718 O O . ARG A 1 96 ? -3.098 1.489 16.983 1.00 60.41 96 ARG A O 1
ATOM 725 N N . LEU A 1 97 ? -2.407 1.757 14.863 1.00 63.53 97 LEU A N 1
ATOM 726 C CA . LEU A 1 97 ? -3.047 0.531 14.383 1.00 63.53 97 LEU A CA 1
ATOM 727 C C . LEU A 1 97 ? -2.585 -0.702 15.184 1.00 63.53 97 LEU A C 1
ATOM 729 O O . LEU A 1 97 ? -3.393 -1.573 15.466 1.00 63.53 97 LEU A O 1
ATOM 733 N N . SER A 1 98 ? -1.318 -0.749 15.613 1.00 57.84 98 SER A N 1
ATOM 734 C CA . SER A 1 98 ? -0.803 -1.809 16.494 1.00 57.84 98 SER A CA 1
ATOM 735 C C . SER A 1 98 ? -1.539 -1.899 17.828 1.00 57.84 98 SER A C 1
ATOM 737 O O . SER A 1 98 ? -1.748 -2.998 18.323 1.00 57.84 98 SER A O 1
ATOM 739 N N . ASP A 1 99 ? -1.927 -0.756 18.394 1.00 64.88 99 ASP A N 1
ATOM 740 C CA . ASP A 1 99 ? -2.573 -0.677 19.703 1.00 64.88 99 ASP A CA 1
ATOM 741 C C . ASP A 1 99 ? -4.056 -1.040 19.573 1.00 64.88 99 ASP A C 1
ATOM 743 O O . ASP A 1 99 ? -4.589 -1.754 20.414 1.00 64.88 99 ASP A O 1
ATOM 747 N N . LEU A 1 100 ? -4.701 -0.625 18.474 1.00 66.25 100 LEU A N 1
ATOM 748 C CA . LEU A 1 100 ? -6.070 -1.033 18.134 1.00 66.25 100 LEU A CA 1
ATOM 749 C C . LEU A 1 100 ? -6.191 -2.537 17.875 1.00 66.25 100 LEU A C 1
ATOM 751 O O . LEU A 1 100 ? -7.213 -3.132 18.196 1.00 66.25 100 LEU A O 1
ATOM 755 N N . LEU A 1 101 ? -5.165 -3.143 17.275 1.00 66.50 101 LEU A N 1
ATOM 756 C CA . LEU A 1 101 ? -5.142 -4.570 16.951 1.00 66.50 101 LEU A CA 1
ATOM 757 C C . LEU A 1 101 ? -4.562 -5.435 18.080 1.00 66.50 101 LEU A C 1
ATOM 759 O O . LEU A 1 101 ? -4.560 -6.662 17.969 1.00 66.50 101 LEU A O 1
ATOM 763 N N . ALA A 1 102 ? -4.051 -4.834 19.156 1.00 73.44 102 ALA A N 1
ATOM 764 C CA . ALA A 1 102 ? -3.459 -5.574 20.260 1.00 73.44 102 ALA A CA 1
ATOM 765 C C . ALA A 1 102 ? -4.511 -6.471 20.934 1.00 73.44 102 ALA A C 1
ATOM 767 O O . ALA A 1 102 ? -5.544 -6.001 21.402 1.00 73.44 102 ALA A O 1
ATOM 768 N N . GLY A 1 103 ? -4.240 -7.778 20.993 1.00 69.81 103 GLY A N 1
ATOM 769 C CA . GLY A 1 103 ? -5.154 -8.764 21.578 1.00 69.81 103 GLY A CA 1
ATOM 770 C C . GLY A 1 103 ? -6.294 -9.214 20.660 1.00 69.81 103 GLY A C 1
ATOM 771 O O . GLY A 1 103 ? -7.039 -10.113 21.047 1.00 69.81 103 GLY A O 1
ATOM 772 N N . LEU A 1 104 ? -6.409 -8.657 19.449 1.00 71.00 104 LEU A N 1
ATOM 773 C CA . LEU A 1 104 ? -7.363 -9.130 18.448 1.00 71.00 104 LEU A CA 1
ATOM 774 C C . LEU A 1 104 ? -6.768 -10.304 17.665 1.00 71.00 104 LEU A C 1
ATOM 776 O O . LEU A 1 104 ? -5.603 -10.284 17.257 1.00 71.00 104 LEU A O 1
ATOM 780 N N . VAL A 1 105 ? -7.576 -11.339 17.437 1.00 68.88 105 VAL A N 1
ATOM 781 C CA . VAL A 1 105 ? -7.189 -12.464 16.582 1.00 68.88 105 VAL A CA 1
ATOM 782 C C . VAL A 1 105 ? -7.403 -12.041 15.136 1.00 68.88 105 VAL A C 1
ATOM 784 O O . VAL A 1 105 ? -8.526 -11.750 14.726 1.00 68.88 105 VAL A O 1
ATOM 787 N N . ALA A 1 106 ? -6.321 -12.000 14.356 1.00 63.00 106 ALA A N 1
ATOM 788 C CA . ALA A 1 106 ? -6.420 -11.708 12.934 1.00 63.00 106 ALA A CA 1
ATOM 789 C C . ALA A 1 106 ? -7.375 -12.713 12.259 1.00 63.00 106 ALA A C 1
ATOM 791 O O . ALA A 1 106 ? -7.277 -13.915 12.531 1.00 63.00 106 ALA A O 1
ATOM 792 N N . PRO A 1 107 ? -8.289 -12.257 11.383 1.00 61.88 107 PRO A N 1
ATOM 793 C CA . PRO A 1 107 ? -9.160 -13.168 10.663 1.00 61.88 107 PRO A CA 1
ATOM 794 C C . PRO A 1 107 ? -8.318 -14.156 9.838 1.00 61.88 107 PRO A C 1
ATOM 796 O O . PRO A 1 107 ? -7.277 -13.774 9.294 1.00 61.88 107 PRO A O 1
ATOM 799 N N . PRO A 1 108 ? -8.756 -15.422 9.718 1.00 61.53 108 PRO A N 1
ATOM 800 C CA . PRO A 1 108 ? -7.971 -16.486 9.085 1.00 61.53 108 PRO A CA 1
ATOM 801 C C . PRO A 1 108 ? -7.720 -16.246 7.587 1.00 61.53 108 PRO A C 1
ATOM 803 O O . PRO A 1 108 ? -6.861 -16.889 6.987 1.00 61.53 108 PRO A O 1
ATOM 806 N N . SER A 1 109 ? -8.461 -15.319 6.982 1.00 61.88 109 SER A N 1
ATOM 807 C CA . SER A 1 109 ? -8.362 -14.930 5.580 1.00 61.88 109 SER A CA 1
ATOM 808 C C . SER A 1 109 ? -8.746 -13.464 5.408 1.00 61.88 109 SER A C 1
ATOM 810 O O . SER A 1 109 ? -9.670 -12.978 6.064 1.00 61.88 109 SER A O 1
ATOM 812 N N . VAL A 1 110 ? -8.077 -12.777 4.483 1.00 60.34 110 VAL A N 1
ATOM 813 C CA . VAL A 1 110 ? -8.456 -11.426 4.055 1.00 60.34 110 VAL A CA 1
ATOM 814 C C . VAL A 1 110 ? -9.692 -11.535 3.154 1.00 60.34 110 VAL A C 1
ATOM 816 O O . VAL A 1 110 ? -9.654 -12.318 2.203 1.00 60.34 110 VAL A O 1
ATOM 819 N N . PRO A 1 111 ? -10.782 -10.794 3.422 1.00 60.06 111 PRO A N 1
ATOM 820 C CA . PRO A 1 111 ? -11.940 -10.783 2.536 1.00 60.06 111 PRO A CA 1
ATOM 821 C C . PRO A 1 111 ? -11.546 -10.316 1.129 1.00 60.06 111 PRO A C 1
ATOM 823 O O . PRO A 1 111 ? -10.882 -9.293 0.970 1.00 60.06 111 PRO A O 1
ATOM 826 N N . SER A 1 112 ? -11.956 -11.068 0.108 1.00 58.97 112 SER A N 1
ATOM 827 C CA . SER A 1 112 ? -11.720 -10.728 -1.302 1.00 58.97 112 SER A CA 1
ATOM 828 C C . SER A 1 112 ? -12.573 -9.551 -1.776 1.00 58.97 112 SER A C 1
ATOM 830 O O . SER A 1 112 ? -12.230 -8.881 -2.741 1.00 58.97 112 SER A O 1
ATOM 832 N N . GLU A 1 113 ? -13.674 -9.269 -1.083 1.00 57.59 113 GLU A N 1
ATOM 833 C CA . GLU A 1 113 ? -14.631 -8.229 -1.450 1.00 57.59 113 GLU A CA 1
ATOM 834 C C . GLU A 1 113 ? -14.524 -7.005 -0.534 1.00 57.59 113 GLU A C 1
ATOM 836 O O . GLU A 1 113 ? -14.158 -7.097 0.641 1.00 57.59 113 GLU A O 1
ATOM 841 N N . ARG A 1 114 ? -14.878 -5.833 -1.077 1.00 64.00 114 ARG A N 1
ATOM 842 C CA . ARG A 1 114 ? -15.072 -4.614 -0.284 1.00 64.00 114 ARG A CA 1
ATOM 843 C C . ARG A 1 114 ? -16.198 -4.821 0.729 1.00 64.00 114 ARG A C 1
ATOM 845 O O . ARG A 1 114 ? -17.283 -5.259 0.361 1.00 64.00 114 ARG A O 1
ATOM 852 N N . GLY A 1 115 ? -15.979 -4.428 1.980 1.00 66.56 115 GLY A N 1
ATOM 853 C CA . GLY A 1 115 ? -16.980 -4.604 3.029 1.00 66.56 115 GLY A CA 1
ATOM 854 C C . GLY A 1 115 ? -16.647 -3.909 4.344 1.00 66.56 115 GLY A C 1
ATOM 855 O O . GLY A 1 115 ? -15.812 -3.009 4.417 1.00 66.56 115 GLY A O 1
ATOM 856 N N . THR A 1 116 ? -17.334 -4.307 5.409 1.00 70.00 116 THR A N 1
ATOM 857 C CA . THR A 1 116 ? -17.066 -3.844 6.776 1.00 70.00 116 THR A CA 1
ATOM 858 C C . THR A 1 116 ? -16.824 -5.054 7.662 1.00 70.00 116 THR A C 1
ATOM 860 O O . THR A 1 116 ? -17.663 -5.946 7.733 1.00 70.00 116 THR A O 1
ATOM 863 N N . TRP A 1 117 ? -15.673 -5.078 8.326 1.00 67.75 117 TRP A N 1
ATOM 864 C CA . TRP A 1 117 ? -15.349 -6.044 9.366 1.00 67.75 117 TRP A CA 1
ATOM 865 C C . TRP A 1 117 ? -15.660 -5.448 10.737 1.00 67.75 117 TRP A C 1
ATOM 867 O O . TRP A 1 117 ? -15.450 -4.252 10.960 1.00 67.75 117 TRP A O 1
ATOM 877 N N . THR A 1 118 ? -16.158 -6.277 11.650 1.00 69.62 118 THR A N 1
ATOM 878 C CA . THR A 1 118 ? -16.500 -5.867 13.013 1.00 69.62 118 THR A CA 1
ATOM 879 C C . THR A 1 118 ? -16.010 -6.885 14.034 1.00 69.62 118 THR A C 1
ATOM 881 O O . THR A 1 118 ? -16.255 -8.077 13.853 1.00 69.62 118 THR A O 1
ATOM 884 N N . ASP A 1 1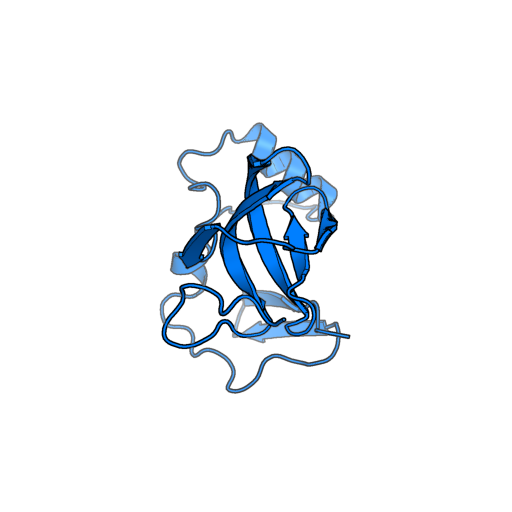19 ? -15.408 -6.411 15.124 1.00 67.31 119 ASP A N 1
ATOM 885 C CA . ASP A 1 119 ? -15.059 -7.207 16.306 1.00 67.31 119 ASP A CA 1
ATOM 886 C C . ASP A 1 119 ? -15.411 -6.418 17.571 1.00 67.31 119 ASP A C 1
ATOM 888 O O . ASP A 1 119 ? -14.849 -5.356 17.855 1.00 67.31 119 ASP A O 1
ATOM 892 N N . GLY A 1 120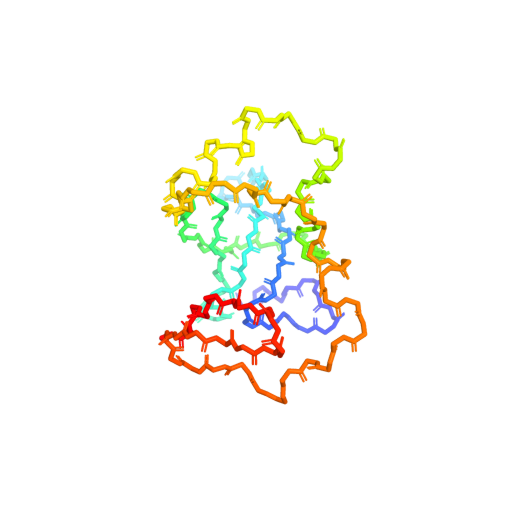 ? -16.436 -6.883 18.283 1.00 76.06 120 GLY A N 1
ATOM 893 C CA . GLY A 1 120 ? -17.059 -6.125 19.364 1.00 76.06 120 GLY A CA 1
ATOM 894 C C . GLY A 1 120 ? -17.530 -4.741 18.897 1.00 76.06 120 GLY A C 1
ATOM 895 O O . GLY A 1 120 ? -18.416 -4.616 18.050 1.00 76.06 120 GLY A O 1
ATOM 896 N N . THR A 1 121 ? -16.947 -3.686 19.470 1.00 71.75 121 THR A N 1
ATOM 897 C CA . THR A 1 121 ? -17.226 -2.284 19.109 1.00 71.75 121 THR A CA 1
ATOM 898 C C . THR A 1 121 ? -16.334 -1.756 17.984 1.00 71.75 121 THR A C 1
ATOM 900 O O . THR A 1 121 ? -16.604 -0.677 17.452 1.00 71.75 121 THR A O 1
ATOM 903 N N . VAL A 1 122 ? -15.289 -2.494 17.602 1.00 63.34 122 VAL A N 1
ATOM 904 C CA . VAL A 1 122 ? -14.356 -2.101 16.545 1.00 63.34 122 VAL A CA 1
ATOM 905 C C . VAL A 1 122 ? -15.003 -2.367 15.195 1.00 63.34 122 VAL A C 1
ATOM 907 O O . VAL A 1 122 ? -15.535 -3.448 14.948 1.00 63.34 122 VAL A O 1
ATOM 910 N N . ARG A 1 123 ? -14.948 -1.377 14.303 1.00 62.44 123 ARG A N 1
ATOM 911 C CA . ARG A 1 123 ? -15.367 -1.520 12.907 1.00 62.44 123 ARG A CA 1
ATOM 912 C C . ARG A 1 123 ? -14.246 -1.047 12.001 1.00 62.44 123 ARG A C 1
ATOM 914 O O . ARG A 1 123 ? -13.719 0.045 12.197 1.00 62.44 123 ARG A O 1
ATOM 921 N N . ALA A 1 124 ? -13.913 -1.847 11.000 1.00 62.00 124 ALA A N 1
ATOM 922 C CA . ALA A 1 124 ? -12.944 -1.496 9.975 1.00 62.00 124 ALA A CA 1
ATOM 923 C C . ALA A 1 124 ? -13.578 -1.655 8.595 1.00 62.00 124 ALA A C 1
ATOM 925 O O . ALA A 1 124 ? -14.260 -2.642 8.315 1.00 62.00 124 ALA A O 1
ATOM 926 N N . ARG A 1 125 ? -13.336 -0.688 7.712 1.00 60.62 125 ARG A N 1
ATOM 927 C CA . ARG A 1 125 ? -13.658 -0.842 6.296 1.00 60.62 125 ARG A CA 1
ATOM 928 C C . ARG A 1 125 ? -12.603 -1.740 5.659 1.00 60.62 125 ARG A C 1
ATOM 930 O O . ARG A 1 125 ? -11.410 -1.488 5.805 1.00 60.62 125 ARG A O 1
ATOM 937 N N . VAL A 1 126 ? -13.056 -2.783 4.978 1.00 63.91 126 VAL A N 1
ATOM 938 C CA . VAL A 1 126 ? -12.203 -3.712 4.243 1.00 63.91 126 VAL A CA 1
ATOM 939 C C . VAL A 1 126 ? -12.249 -3.314 2.781 1.00 63.91 126 VAL A C 1
ATOM 941 O O . VAL A 1 126 ? -13.315 -3.295 2.168 1.00 63.91 126 VAL A O 1
ATOM 944 N N . GLU A 1 127 ? -11.093 -2.987 2.227 1.00 49.66 127 GLU A N 1
ATOM 945 C CA . GLU A 1 127 ? -10.910 -2.859 0.788 1.00 49.66 127 GLU A CA 1
ATOM 946 C C . GLU A 1 127 ? -10.376 -4.214 0.312 1.00 49.66 127 GLU A C 1
ATOM 948 O O . GLU A 1 127 ? -9.221 -4.548 0.563 1.00 49.66 127 GLU A O 1
ATOM 953 N N . GLY A 1 128 ? -11.251 -5.052 -0.250 1.00 46.84 128 GLY A N 1
ATOM 954 C CA . GLY A 1 128 ? -10.845 -6.345 -0.799 1.00 46.84 128 GLY A CA 1
ATOM 955 C C . GLY A 1 128 ? -9.907 -6.176 -1.998 1.00 46.84 128 GLY A C 1
ATOM 956 O O . GLY A 1 128 ? -9.966 -5.164 -2.702 1.00 46.84 128 GLY A O 1
ATOM 957 N N . ASN A 1 129 ? -9.053 -7.173 -2.236 1.00 45.22 129 ASN A N 1
ATOM 958 C CA . ASN A 1 129 ? -8.248 -7.255 -3.455 1.00 45.22 129 ASN A CA 1
ATOM 959 C C . ASN A 1 129 ? -9.151 -7.752 -4.592 1.00 45.22 129 ASN A C 1
ATOM 961 O O . ASN A 1 129 ? -9.285 -8.961 -4.779 1.00 45.22 129 ASN A O 1
ATOM 965 N N . GLY A 1 130 ? -9.816 -6.817 -5.276 1.00 42.38 130 GLY A N 1
ATOM 966 C CA . GLY A 1 130 ? -10.510 -7.097 -6.537 1.00 42.38 130 GLY A CA 1
ATOM 967 C C . GLY A 1 130 ? -9.558 -7.543 -7.638 1.00 42.38 130 GLY A C 1
ATOM 968 O O . GLY A 1 130 ? -8.366 -7.162 -7.579 1.00 42.38 130 GLY A O 1
#

Secondary structure (DSSP, 8-state):
-----S-SSPP-TT-EEEEEEE-TT--EEEEEEEEEEETTEEEEETTS-EEE--SEEEEEE--------GGGS-HHHHHHHHHHTT--SS------HHHHTTTPPPPSS--SS-EEEEETTEEEEE----

pLDDT: mean 72.95, std 14.09, range [35.0, 92.75]